Protein AF-A0A7Y8LU77-F1 (afdb_monomer)

Nearest PDB structures (foldseek):
  8s35-assembly1_A  TM=8.670E-01  e=2.489E-01  Klebsiella pneumoniae
  5c1f-assembly1_B  TM=8.697E-01  e=7.917E+00  Schizosaccharomyces pombe 972h-
  5mto-assembly1_A  TM=4.315E-01  e=1.960E+00  Homo sapiens

Structure (mmCIF, N/CA/C/O backbone):
data_AF-A0A7Y8LU77-F1
#
_entry.id   AF-A0A7Y8LU77-F1
#
loop_
_atom_site.group_PDB
_atom_site.id
_atom_site.type_symbol
_atom_site.label_atom_id
_atom_site.label_alt_id
_atom_site.label_comp_id
_atom_site.label_asym_id
_atom_site.label_entity_id
_atom_site.label_seq_id
_atom_site.pdbx_PDB_ins_code
_atom_site.Cartn_x
_atom_site.Cartn_y
_atom_site.Cartn_z
_atom_site.occupancy
_atom_site.B_iso_or_equiv
_atom_site.auth_seq_id
_atom_site.auth_comp_id
_atom_site.auth_asym_id
_atom_site.auth_atom_id
_atom_site.pdbx_PDB_model_num
ATOM 1 N N . MET A 1 1 ? 44.357 46.076 41.291 1.00 40.25 1 MET A N 1
ATOM 2 C CA . MET A 1 1 ? 44.490 46.572 39.900 1.00 40.25 1 MET A CA 1
ATOM 3 C C . MET A 1 1 ? 45.562 45.705 39.250 1.00 40.25 1 MET A C 1
ATOM 5 O O . MET A 1 1 ? 46.535 45.426 39.931 1.00 40.25 1 MET A O 1
ATOM 9 N N . ARG A 1 2 ? 45.257 44.986 38.159 1.00 38.53 2 ARG A N 1
ATOM 10 C CA . ARG A 1 2 ? 45.533 45.417 36.768 1.00 38.53 2 ARG A CA 1
ATOM 11 C C . ARG A 1 2 ? 47.020 45.802 36.604 1.00 38.53 2 ARG A C 1
ATOM 13 O O . ARG A 1 2 ? 47.405 46.798 37.201 1.00 38.53 2 ARG A O 1
ATOM 20 N N . SER A 1 3 ? 47.876 45.085 35.873 1.00 43.41 3 SER A N 1
ATOM 21 C CA . SER A 1 3 ? 47.669 43.905 35.000 1.00 43.41 3 SER A CA 1
ATOM 22 C C . SER A 1 3 ? 49.019 43.116 34.866 1.00 43.41 3 SER A C 1
ATOM 24 O O . SER A 1 3 ? 49.786 43.187 35.820 1.00 43.41 3 SER A O 1
ATOM 26 N N . ASP A 1 4 ? 49.421 42.350 33.828 1.00 41.41 4 ASP A N 1
ATOM 27 C CA . ASP A 1 4 ? 48.812 42.002 32.522 1.00 41.41 4 ASP A CA 1
ATOM 28 C C . ASP A 1 4 ? 49.328 40.693 31.860 1.00 41.41 4 ASP A C 1
ATOM 30 O O . ASP A 1 4 ? 50.376 40.163 32.215 1.00 41.41 4 ASP A O 1
ATOM 34 N N . ALA A 1 5 ? 48.553 40.249 30.863 1.00 45.34 5 ALA A N 1
ATOM 35 C CA . ALA A 1 5 ? 48.880 39.557 29.607 1.00 45.34 5 ALA A CA 1
ATOM 36 C C . ALA A 1 5 ? 49.986 38.476 29.532 1.00 45.34 5 ALA A C 1
ATOM 38 O O . ALA A 1 5 ? 51.131 38.749 29.169 1.00 45.34 5 ALA A O 1
ATOM 39 N N . THR A 1 6 ? 49.576 37.205 29.621 1.00 49.66 6 THR A N 1
ATOM 40 C CA . THR A 1 6 ? 50.231 36.114 28.875 1.00 49.66 6 THR A CA 1
ATOM 41 C C . THR A 1 6 ? 49.635 35.983 27.473 1.00 49.66 6 THR A C 1
ATOM 43 O O . THR A 1 6 ? 48.424 35.824 27.313 1.00 49.66 6 THR A O 1
ATOM 46 N N . LEU A 1 7 ? 50.518 36.043 26.479 1.00 45.59 7 LEU A N 1
ATOM 47 C CA . LEU A 1 7 ? 50.262 35.891 25.046 1.00 45.59 7 LEU A CA 1
ATOM 48 C C . LEU A 1 7 ? 49.820 34.465 24.650 1.00 45.59 7 LEU A C 1
ATOM 50 O O . LEU A 1 7 ? 50.219 33.494 25.284 1.00 45.59 7 LEU A O 1
ATOM 54 N N . GLU A 1 8 ? 49.111 34.387 23.518 1.00 43.50 8 GLU A N 1
ATOM 55 C CA . GLU A 1 8 ? 49.122 33.285 22.538 1.00 43.50 8 GLU A CA 1
ATOM 56 C C . GLU A 1 8 ? 48.834 31.845 23.022 1.00 43.50 8 GLU A C 1
ATOM 58 O O . GLU A 1 8 ? 49.739 31.106 23.407 1.00 43.50 8 GLU A O 1
ATOM 63 N N . GLN A 1 9 ? 47.626 31.343 22.728 1.00 44.06 9 GLN A N 1
ATOM 64 C CA . GLN A 1 9 ? 47.580 30.132 21.897 1.00 44.06 9 GLN A CA 1
ATOM 65 C C . GLN A 1 9 ? 46.338 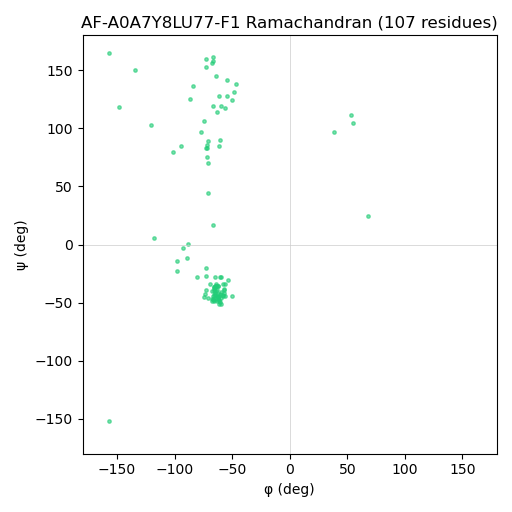30.050 21.000 1.00 44.06 9 GLN A C 1
ATOM 67 O O . GLN A 1 9 ? 45.192 30.015 21.446 1.00 44.06 9 GLN A O 1
ATOM 72 N N . SER A 1 10 ? 46.631 30.030 19.704 1.00 43.44 10 SER A N 1
ATOM 73 C CA . SER A 1 10 ? 45.743 30.026 18.550 1.00 43.44 10 SER A CA 1
ATOM 74 C C . SER A 1 10 ? 44.608 29.004 18.615 1.00 43.44 10 SER A C 1
ATOM 76 O O . SER A 1 10 ? 44.824 27.807 18.801 1.00 43.44 10 SER A O 1
ATOM 78 N N . GLY A 1 11 ? 43.390 29.468 18.334 1.00 45.28 11 GLY A N 1
ATOM 79 C CA . GLY A 1 11 ? 42.267 28.591 18.029 1.00 45.28 11 GLY A CA 1
ATOM 80 C C . GLY A 1 11 ? 42.350 28.054 16.600 1.00 45.28 11 GLY A C 1
ATOM 81 O O . GLY A 1 11 ? 41.863 28.700 15.678 1.00 45.28 11 GLY A O 1
ATOM 82 N N . GLU A 1 12 ? 42.888 26.847 16.427 1.00 53.12 12 GLU A N 1
ATOM 83 C CA . GLU A 1 12 ? 42.715 26.049 15.207 1.00 53.12 12 GLU A CA 1
ATOM 84 C C . GLU A 1 12 ? 42.048 24.704 15.534 1.00 53.12 12 GLU A C 1
ATOM 86 O O . GLU A 1 12 ? 42.717 23.771 15.989 1.00 53.12 12 GLU A O 1
ATOM 91 N N . PRO A 1 13 ? 40.743 24.521 15.257 1.00 47.19 13 PRO A N 1
ATOM 92 C CA . PRO A 1 13 ? 40.188 23.184 15.127 1.00 47.19 13 PRO A CA 1
ATOM 93 C C . PRO A 1 13 ? 40.704 22.574 13.815 1.00 47.19 13 PRO A C 1
ATOM 95 O O . PRO A 1 13 ? 40.041 22.642 12.778 1.00 47.19 13 PRO A O 1
ATOM 98 N N . MET A 1 14 ? 41.892 21.959 13.864 1.00 45.59 14 MET A N 1
ATOM 99 C CA . MET A 1 14 ? 42.408 21.105 12.791 1.00 45.59 14 MET A CA 1
ATOM 100 C C . MET A 1 14 ? 41.476 19.901 12.593 1.00 45.59 14 MET A C 1
ATOM 102 O O . MET A 1 14 ? 41.702 18.810 13.115 1.00 45.59 14 MET A O 1
ATOM 106 N N . LEU A 1 15 ? 40.418 20.088 11.804 1.00 58.56 15 LEU A N 1
ATOM 107 C CA . LEU A 1 15 ? 39.631 18.986 11.269 1.00 58.56 15 LEU A CA 1
ATOM 108 C C . LEU A 1 15 ? 40.566 18.113 10.419 1.00 58.56 15 LEU A C 1
ATOM 110 O O . LEU A 1 15 ? 41.111 18.609 9.425 1.00 58.56 15 LEU A O 1
ATOM 114 N N . PRO A 1 16 ? 40.762 16.823 10.753 1.00 54.75 16 PRO A N 1
ATOM 115 C CA . PRO A 1 16 ? 41.577 15.952 9.928 1.00 54.75 16 PRO A CA 1
ATOM 116 C C . PRO A 1 16 ? 40.910 15.826 8.558 1.00 54.75 16 PRO A C 1
ATOM 118 O O . PRO A 1 16 ? 39.818 15.263 8.429 1.00 54.75 16 PRO A O 1
ATOM 121 N N . LYS A 1 17 ? 41.581 16.358 7.529 1.00 56.69 17 LYS A N 1
ATOM 122 C CA . LYS A 1 17 ? 41.217 16.181 6.121 1.00 56.69 17 LYS A CA 1
ATOM 123 C C . LYS A 1 17 ? 41.268 14.688 5.804 1.00 56.69 17 LYS A C 1
ATOM 125 O O . LYS A 1 17 ? 42.312 14.173 5.415 1.00 56.69 17 LYS A O 1
ATOM 130 N N . LYS A 1 18 ? 40.144 13.988 5.982 1.00 52.16 18 LYS A N 1
ATOM 131 C CA . LYS A 1 18 ? 39.979 12.618 5.493 1.00 52.16 18 LYS A CA 1
ATOM 132 C C . LYS A 1 18 ? 40.250 12.656 3.986 1.00 52.16 18 LYS A C 1
ATOM 134 O O . LYS A 1 18 ? 39.522 13.371 3.291 1.00 52.16 18 LYS A O 1
ATOM 139 N N . PRO A 1 19 ? 41.281 11.964 3.473 1.00 50.28 19 PRO A N 1
ATOM 140 C CA . PRO A 1 19 ? 41.514 11.938 2.042 1.00 50.28 19 PRO A CA 1
ATOM 141 C C . PRO A 1 19 ? 40.294 11.306 1.373 1.00 50.28 19 PRO A C 1
ATOM 143 O O . PRO A 1 19 ? 39.849 10.222 1.756 1.00 50.28 19 PRO A O 1
ATOM 146 N N . LEU A 1 20 ? 39.743 12.009 0.385 1.00 56.94 20 LEU A N 1
ATOM 147 C CA . LEU A 1 20 ? 38.773 11.438 -0.540 1.00 56.94 20 LEU A CA 1
ATOM 148 C C . LEU A 1 20 ? 39.405 10.179 -1.158 1.00 56.94 20 LEU A C 1
ATOM 150 O O . LEU A 1 20 ? 40.529 10.274 -1.659 1.00 56.94 20 LEU A O 1
ATOM 154 N N . PRO A 1 21 ? 38.740 9.010 -1.135 1.00 53.78 21 PRO A N 1
ATOM 155 C CA . PRO A 1 21 ? 39.263 7.822 -1.791 1.00 53.78 21 PRO A CA 1
ATOM 156 C C . PRO A 1 21 ? 39.168 7.991 -3.312 1.00 53.78 21 PRO A C 1
ATOM 158 O O . PRO A 1 21 ? 38.185 7.605 -3.945 1.00 53.78 21 PRO A O 1
ATOM 161 N N . THR A 1 22 ? 40.211 8.567 -3.908 1.00 53.09 22 THR A N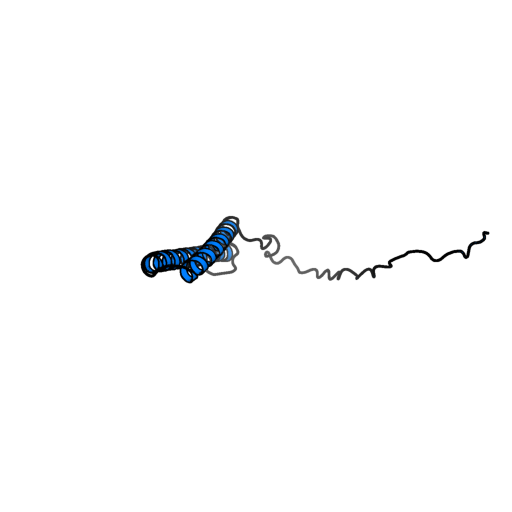 1
ATOM 162 C CA . THR A 1 22 ? 40.404 8.603 -5.359 1.00 53.09 22 THR A CA 1
ATOM 163 C C . THR A 1 22 ? 40.788 7.210 -5.849 1.00 53.09 22 THR A C 1
ATOM 165 O O . THR A 1 22 ? 41.960 6.907 -6.052 1.00 53.09 22 THR A O 1
ATOM 168 N N . LEU A 1 23 ? 39.791 6.352 -6.065 1.00 50.25 23 LEU A N 1
ATOM 169 C CA . LEU A 1 23 ? 39.945 5.142 -6.871 1.00 50.25 23 LEU A CA 1
ATOM 170 C C . LEU A 1 23 ? 39.356 5.392 -8.257 1.00 50.25 23 LEU A C 1
ATOM 172 O O . LEU A 1 23 ? 38.241 4.986 -8.580 1.00 50.25 23 LEU A O 1
ATOM 176 N N . ALA A 1 24 ? 40.148 6.082 -9.079 1.00 51.22 24 ALA A N 1
ATOM 177 C CA . ALA A 1 24 ? 39.920 6.208 -10.510 1.00 51.22 24 ALA A CA 1
ATOM 178 C C . ALA A 1 24 ? 40.205 4.866 -11.211 1.00 51.22 24 ALA A C 1
ATOM 180 O O . ALA A 1 24 ? 41.184 4.715 -11.939 1.00 51.22 24 ALA A O 1
ATOM 181 N N . THR A 1 25 ? 39.341 3.875 -10.992 1.00 46.31 25 THR A N 1
ATOM 182 C CA . THR A 1 25 ? 39.327 2.665 -11.816 1.00 46.31 25 THR A CA 1
ATOM 183 C C . THR A 1 25 ? 38.711 3.027 -13.159 1.00 46.31 25 THR A C 1
ATOM 185 O O . THR A 1 25 ? 37.498 3.211 -13.264 1.00 46.31 25 THR A O 1
ATOM 188 N N . VAL A 1 26 ? 39.546 3.115 -14.196 1.00 53.62 26 VAL A N 1
ATOM 189 C CA . VAL A 1 26 ? 39.107 3.294 -15.587 1.00 53.62 26 VAL A CA 1
ATOM 190 C C . VAL A 1 26 ? 38.470 1.991 -16.077 1.00 53.62 26 VAL A C 1
ATOM 192 O O . VAL A 1 26 ? 39.059 1.205 -16.819 1.00 53.62 26 VAL A O 1
ATOM 195 N N . ALA A 1 27 ? 37.246 1.733 -15.621 1.00 45.50 27 ALA A N 1
ATOM 196 C CA . ALA A 1 27 ? 36.407 0.689 -16.175 1.00 45.50 27 ALA A CA 1
ATOM 197 C C . ALA A 1 27 ? 36.034 1.090 -17.608 1.00 45.50 27 ALA A C 1
ATOM 199 O O . ALA A 1 27 ? 35.405 2.128 -17.825 1.00 45.50 27 ALA A O 1
ATOM 200 N N . ARG A 1 28 ? 36.433 0.261 -18.584 1.00 47.06 28 ARG A N 1
ATOM 201 C CA . ARG A 1 28 ? 36.016 0.383 -19.992 1.00 47.06 28 ARG A CA 1
ATOM 202 C C . ARG A 1 28 ? 34.495 0.602 -20.038 1.00 47.06 28 ARG A C 1
ATOM 204 O O . ARG A 1 28 ? 33.795 -0.091 -19.295 1.00 47.06 28 ARG A O 1
ATOM 211 N N . PRO A 1 29 ? 33.970 1.500 -20.890 1.00 43.41 29 PRO A N 1
ATOM 212 C CA . PRO A 1 29 ? 32.537 1.746 -20.971 1.00 43.41 29 PRO A CA 1
ATOM 213 C C . PRO A 1 29 ? 31.833 0.552 -21.630 1.00 43.41 29 PRO A C 1
ATOM 215 O O . PRO A 1 29 ? 31.530 0.553 -22.821 1.00 43.41 29 PRO A O 1
ATOM 218 N N . SER A 1 30 ? 31.541 -0.475 -20.832 1.00 49.06 30 SER A N 1
ATOM 219 C CA . SER A 1 30 ? 30.338 -1.271 -21.040 1.00 49.06 30 SER A CA 1
ATOM 220 C C . SER A 1 30 ? 29.144 -0.313 -21.053 1.00 49.06 30 SER A C 1
ATOM 222 O O . SER A 1 30 ? 29.112 0.660 -20.294 1.00 49.06 30 SER A O 1
ATOM 224 N N . ALA A 1 31 ? 28.165 -0.567 -21.923 1.00 49.94 31 ALA A N 1
ATOM 225 C CA . ALA A 1 31 ? 27.071 0.359 -22.248 1.00 49.94 31 ALA A CA 1
ATOM 226 C C . ALA A 1 31 ? 26.069 0.638 -21.096 1.00 49.94 31 ALA A C 1
ATOM 228 O O . ALA A 1 31 ? 24.981 1.154 -21.323 1.00 49.94 31 ALA A O 1
ATOM 229 N N . CYS A 1 32 ? 26.436 0.325 -19.852 1.00 50.31 32 CYS A N 1
ATOM 230 C CA . CYS A 1 32 ? 25.598 0.394 -18.658 1.00 50.31 32 CYS A CA 1
ATOM 231 C C . CYS A 1 32 ? 25.690 1.732 -17.891 1.00 50.31 32 CYS A C 1
ATOM 233 O O . CYS A 1 32 ? 25.018 1.884 -16.875 1.00 50.31 32 CYS A O 1
ATOM 235 N N . GLN A 1 33 ? 26.541 2.688 -18.296 1.00 44.91 33 GLN A N 1
ATOM 236 C CA . GLN A 1 33 ? 26.867 3.856 -17.451 1.00 44.91 33 GLN A CA 1
ATOM 237 C C . GLN A 1 33 ? 25.951 5.090 -17.599 1.00 44.91 33 GLN A C 1
ATOM 239 O O . GLN A 1 33 ? 26.038 5.998 -16.772 1.00 44.91 33 GLN A O 1
ATOM 244 N N . THR A 1 34 ? 25.073 5.167 -18.604 1.00 45.41 34 THR A N 1
ATOM 245 C CA . THR A 1 34 ? 24.302 6.399 -18.893 1.00 45.41 34 THR A CA 1
ATOM 246 C C . THR A 1 34 ? 22.878 6.439 -18.337 1.00 45.41 34 THR A C 1
ATOM 248 O O . THR A 1 34 ? 22.314 7.527 -18.230 1.00 45.41 34 THR A O 1
ATOM 251 N N . VAL A 1 35 ? 22.305 5.318 -17.886 1.00 52.06 35 VAL A N 1
ATOM 252 C CA . VAL A 1 35 ? 21.009 5.321 -17.183 1.00 52.06 35 VAL A CA 1
ATOM 253 C C . VAL A 1 35 ? 21.253 5.361 -15.677 1.00 52.06 35 VAL A C 1
ATOM 255 O O . VAL A 1 35 ? 21.287 4.332 -15.002 1.00 52.06 35 VAL A O 1
ATOM 258 N N . ARG A 1 36 ? 21.436 6.575 -15.133 1.00 48.41 36 ARG A N 1
ATOM 259 C CA . ARG A 1 36 ? 21.528 6.796 -13.677 1.00 48.41 36 ARG A CA 1
ATOM 260 C C . ARG A 1 36 ? 20.349 6.108 -12.977 1.00 48.41 36 ARG A C 1
ATOM 262 O O . ARG A 1 36 ? 19.194 6.388 -13.286 1.00 48.41 36 ARG A O 1
ATOM 269 N N . GLY A 1 37 ? 20.650 5.234 -12.016 1.00 53.53 37 GLY A N 1
ATOM 270 C CA . GLY A 1 37 ? 19.701 4.338 -11.342 1.00 53.53 37 GLY A CA 1
ATOM 271 C C . GLY A 1 37 ? 18.700 4.996 -10.379 1.00 53.53 37 GLY A C 1
ATOM 272 O O . GLY A 1 37 ? 18.500 4.487 -9.281 1.00 53.53 37 GLY A O 1
ATOM 273 N N . GLY A 1 38 ? 18.074 6.114 -10.754 1.00 59.53 38 GLY A N 1
ATOM 274 C CA . GLY A 1 38 ? 16.912 6.660 -10.042 1.00 59.53 38 GLY A CA 1
ATOM 275 C C . GLY A 1 38 ? 15.660 5.812 -10.280 1.00 59.53 38 GLY A C 1
ATOM 276 O O . GLY A 1 38 ? 15.607 5.068 -11.256 1.00 59.53 38 GLY A O 1
ATOM 277 N N . LEU A 1 39 ? 14.658 5.909 -9.406 1.00 66.00 39 LEU A N 1
ATOM 278 C CA . LEU A 1 39 ? 13.301 5.407 -9.676 1.00 66.00 39 LEU A CA 1
ATOM 279 C C . LEU A 1 39 ? 12.692 6.205 -10.844 1.00 66.00 39 LEU A C 1
ATOM 281 O O . LEU A 1 39 ? 12.952 7.404 -10.940 1.00 66.00 39 LEU A O 1
ATOM 285 N N . THR A 1 40 ? 11.886 5.579 -11.706 1.00 80.19 40 THR A N 1
ATOM 286 C CA . THR A 1 40 ? 11.069 6.331 -12.681 1.00 80.19 40 THR A CA 1
ATOM 287 C C . THR A 1 40 ? 9.998 7.163 -11.968 1.00 80.19 40 THR A C 1
ATOM 289 O O . THR A 1 40 ? 9.636 6.859 -10.831 1.00 80.19 40 THR A O 1
ATOM 292 N N . ASP A 1 41 ? 9.432 8.178 -12.628 1.00 82.62 41 ASP A N 1
ATOM 293 C CA . ASP A 1 41 ? 8.348 8.987 -12.042 1.00 82.62 41 ASP A CA 1
ATOM 294 C C . ASP A 1 41 ? 7.133 8.129 -11.636 1.00 82.62 41 ASP A C 1
ATOM 296 O O . ASP A 1 41 ? 6.514 8.366 -10.597 1.00 82.62 41 ASP A O 1
ATOM 300 N N . GLU A 1 42 ? 6.848 7.063 -12.396 1.00 82.44 42 GLU A N 1
ATOM 301 C CA . GLU A 1 42 ? 5.854 6.037 -12.057 1.00 82.44 42 GLU A CA 1
ATOM 302 C C . GLU A 1 42 ? 6.221 5.308 -10.749 1.00 82.44 42 GLU A C 1
ATOM 304 O O . GLU A 1 42 ? 5.415 5.252 -9.816 1.00 82.44 42 GLU A O 1
ATOM 309 N N . GLU A 1 43 ? 7.455 4.807 -10.626 1.00 81.19 43 GLU A N 1
ATOM 310 C CA . GLU A 1 43 ? 7.942 4.156 -9.404 1.00 81.19 43 GLU A CA 1
ATOM 311 C C . GLU A 1 43 ? 7.956 5.109 -8.190 1.00 81.19 43 GLU A C 1
ATOM 313 O O . GLU A 1 43 ? 7.672 4.675 -7.068 1.00 81.19 43 GLU A O 1
ATOM 318 N N . VAL A 1 44 ? 8.258 6.400 -8.388 1.00 87.19 44 VAL A N 1
ATOM 319 C CA . VAL A 1 44 ? 8.213 7.440 -7.343 1.00 87.19 44 VAL A CA 1
ATOM 320 C C . VAL A 1 44 ? 6.775 7.690 -6.894 1.00 87.19 44 VAL A C 1
ATOM 322 O O . VAL A 1 44 ? 6.508 7.669 -5.689 1.00 87.19 44 VAL A O 1
ATOM 325 N N . ALA A 1 45 ? 5.837 7.869 -7.826 1.00 88.19 45 ALA A N 1
ATOM 326 C CA . ALA A 1 45 ? 4.422 8.068 -7.517 1.00 88.19 45 ALA A CA 1
ATOM 327 C C . ALA A 1 45 ? 3.832 6.860 -6.768 1.00 88.19 45 ALA A C 1
ATOM 329 O O . ALA A 1 45 ? 3.133 7.023 -5.763 1.00 88.19 45 ALA A O 1
ATOM 330 N N . ILE A 1 46 ? 4.167 5.635 -7.187 1.00 88.81 46 ILE A N 1
ATOM 331 C CA . ILE A 1 46 ? 3.754 4.414 -6.483 1.00 88.81 46 ILE A CA 1
ATOM 332 C C . ILE A 1 46 ? 4.398 4.340 -5.088 1.00 88.81 46 ILE A C 1
ATOM 334 O O . ILE A 1 46 ? 3.715 4.019 -4.113 1.00 88.81 46 ILE A O 1
ATOM 338 N N . ALA A 1 47 ? 5.679 4.693 -4.942 1.00 86.56 47 ALA A N 1
ATOM 339 C CA . ALA A 1 47 ? 6.348 4.727 -3.640 1.00 86.56 47 ALA A CA 1
ATOM 340 C C . ALA A 1 47 ? 5.739 5.769 -2.680 1.00 86.56 47 ALA A C 1
ATOM 342 O O . ALA A 1 47 ? 5.656 5.506 -1.479 1.00 86.56 47 ALA A O 1
ATOM 343 N N . GLN A 1 48 ? 5.284 6.921 -3.181 1.00 91.50 48 GLN A N 1
ATOM 344 C CA . GLN A 1 48 ? 4.546 7.916 -2.394 1.00 91.50 48 GLN A CA 1
ATOM 345 C C . GLN A 1 48 ? 3.180 7.374 -1.946 1.00 91.50 48 GLN A C 1
ATOM 347 O O . GLN A 1 48 ? 2.877 7.410 -0.754 1.00 91.50 48 GLN A O 1
ATOM 352 N N . ARG A 1 49 ? 2.401 6.772 -2.856 1.00 91.88 49 ARG A N 1
ATOM 353 C CA . ARG A 1 49 ? 1.108 6.134 -2.529 1.00 91.88 49 ARG A CA 1
ATOM 354 C C . ARG A 1 49 ? 1.258 5.009 -1.497 1.00 91.88 49 ARG A C 1
ATOM 356 O O . ARG A 1 49 ? 0.486 4.937 -0.547 1.00 91.88 49 ARG A O 1
ATOM 363 N N . LEU A 1 50 ? 2.301 4.181 -1.608 1.00 91.50 50 LEU A N 1
ATOM 364 C CA . LEU A 1 50 ? 2.623 3.147 -0.614 1.00 91.50 50 LEU A CA 1
ATOM 365 C C . LEU A 1 50 ? 3.006 3.724 0.761 1.00 91.50 50 LEU A C 1
ATOM 367 O O . LEU A 1 50 ? 2.797 3.057 1.774 1.00 91.50 50 LEU A O 1
ATOM 371 N N . ARG A 1 51 ? 3.567 4.941 0.833 1.00 93.12 51 ARG A N 1
ATOM 372 C CA . ARG A 1 51 ? 3.816 5.633 2.112 1.00 93.12 51 ARG A CA 1
ATOM 373 C C . ARG A 1 51 ? 2.514 6.154 2.725 1.00 93.12 51 ARG A C 1
ATOM 375 O O . ARG A 1 51 ? 2.326 5.942 3.919 1.00 93.12 51 ARG A O 1
ATOM 382 N N . ALA A 1 52 ? 1.626 6.742 1.920 1.00 93.94 52 ALA A N 1
ATOM 383 C CA . ALA A 1 52 ? 0.304 7.197 2.361 1.00 93.94 52 ALA A CA 1
ATOM 384 C C . ALA A 1 52 ? -0.539 6.035 2.919 1.00 93.94 52 ALA A C 1
ATOM 386 O O . ALA A 1 52 ? -0.924 6.070 4.085 1.00 93.94 52 ALA A O 1
ATOM 387 N N . LEU A 1 53 ? -0.663 4.921 2.181 1.00 93.06 53 LEU A N 1
ATOM 388 C CA . LEU A 1 53 ? -1.369 3.722 2.664 1.00 93.06 53 LEU A CA 1
ATOM 389 C C . LEU A 1 53 ? -0.811 3.175 3.990 1.00 93.06 53 LEU A C 1
ATOM 391 O O . LEU A 1 53 ? -1.561 2.659 4.811 1.00 93.06 53 LEU A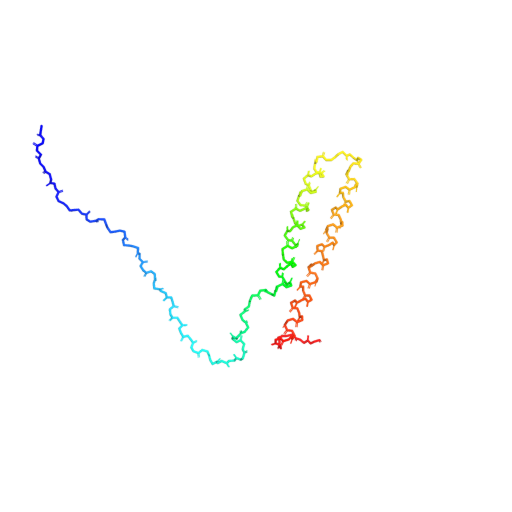 O 1
ATOM 395 N N . ARG A 1 54 ? 0.504 3.281 4.232 1.00 93.12 54 ARG A N 1
ATOM 396 C CA . ARG A 1 54 ? 1.113 2.880 5.517 1.00 93.12 54 ARG A CA 1
ATOM 397 C C . ARG A 1 54 ? 0.789 3.846 6.656 1.00 93.12 54 ARG A C 1
ATOM 399 O O . ARG A 1 54 ? 0.823 3.427 7.809 1.00 93.12 54 ARG A O 1
ATOM 406 N N . GLN A 1 55 ? 0.532 5.121 6.368 1.00 94.38 55 GLN A N 1
ATOM 407 C CA . GLN A 1 55 ? 0.057 6.093 7.356 1.00 94.38 55 GLN A CA 1
ATOM 408 C C . GLN A 1 55 ? -1.423 5.838 7.672 1.00 94.38 55 GLN A C 1
ATOM 41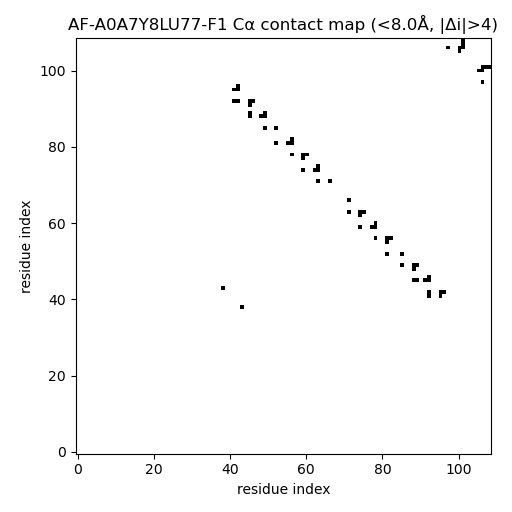0 O O . GLN A 1 55 ? -1.772 5.731 8.844 1.00 94.38 55 GLN A O 1
ATOM 415 N N . GLU A 1 56 ? -2.249 5.615 6.649 1.00 92.75 56 GLU A N 1
ATOM 416 C CA . GLU A 1 56 ? -3.662 5.237 6.784 1.00 92.75 56 GLU A CA 1
ATOM 417 C C . GLU A 1 56 ? -3.832 3.911 7.553 1.00 92.75 56 GLU A C 1
ATOM 419 O O . GLU A 1 56 ? -4.603 3.851 8.508 1.00 92.75 56 GLU A O 1
ATOM 424 N N . GLU A 1 57 ? -3.049 2.866 7.243 1.00 92.81 57 GLU A N 1
ATOM 425 C CA . GLU A 1 57 ? -3.105 1.597 7.990 1.00 92.81 57 GLU A CA 1
ATOM 426 C C . GLU A 1 57 ? -2.703 1.785 9.464 1.00 92.81 57 GLU A C 1
ATOM 428 O O . GLU A 1 57 ? -3.275 1.146 10.347 1.00 92.81 57 GLU A O 1
ATOM 433 N N . ARG A 1 58 ? -1.741 2.668 9.768 1.00 93.50 58 ARG A N 1
ATOM 434 C CA . ARG A 1 58 ? -1.375 2.987 11.161 1.00 93.50 58 ARG A CA 1
ATOM 435 C C . ARG A 1 58 ? -2.513 3.698 11.889 1.00 93.50 58 ARG A C 1
ATOM 437 O O . ARG A 1 58 ? -2.809 3.310 13.016 1.00 93.50 58 ARG A O 1
ATOM 444 N N . ALA A 1 59 ? -3.156 4.671 11.246 1.00 93.00 59 ALA A N 1
ATOM 445 C CA . ALA A 1 59 ? -4.298 5.385 11.809 1.00 93.00 59 ALA A CA 1
ATOM 446 C C . ALA A 1 59 ? -5.482 4.437 12.071 1.00 93.00 59 ALA A C 1
ATOM 448 O O . ALA A 1 59 ? -6.024 4.433 13.172 1.00 93.00 59 ALA A O 1
ATOM 449 N N . LEU A 1 60 ? -5.821 3.549 11.126 1.00 91.88 60 LEU A N 1
ATOM 450 C CA . LEU A 1 60 ? -6.881 2.551 11.325 1.00 91.88 60 LEU A CA 1
ATOM 451 C C . LEU A 1 60 ? -6.536 1.516 12.401 1.00 91.88 60 LEU A C 1
ATOM 453 O O . LEU A 1 60 ? -7.411 1.130 13.169 1.00 91.88 60 LEU A O 1
ATOM 457 N N . ARG A 1 61 ? -5.271 1.088 12.523 1.00 91.75 61 ARG A N 1
ATOM 458 C CA . ARG A 1 61 ? -4.839 0.220 13.638 1.00 91.75 61 ARG A CA 1
ATOM 459 C C . ARG A 1 61 ? -4.960 0.914 14.997 1.00 91.75 61 ARG A C 1
ATOM 461 O O . ARG A 1 61 ? -5.251 0.238 15.977 1.00 91.75 61 ARG A O 1
ATOM 468 N N . GLN A 1 62 ? -4.736 2.228 15.062 1.00 93.19 62 GLN A N 1
ATOM 469 C CA . GLN A 1 62 ? -4.958 3.020 16.275 1.00 93.19 62 GLN A CA 1
ATOM 470 C C . GLN A 1 62 ? -6.454 3.163 16.575 1.00 93.19 62 GLN A C 1
ATOM 472 O O . GLN A 1 62 ? -6.857 2.890 17.699 1.00 93.19 62 GLN A O 1
ATOM 477 N N . ALA A 1 63 ? -7.280 3.478 15.572 1.00 91.12 63 ALA A N 1
ATOM 478 C CA . ALA A 1 63 ? -8.735 3.532 15.719 1.00 91.12 63 ALA A CA 1
ATOM 479 C C . ALA A 1 63 ? -9.311 2.188 16.200 1.00 91.12 63 ALA A C 1
ATOM 481 O O . ALA A 1 63 ? -10.081 2.159 17.152 1.00 91.12 63 ALA A O 1
ATOM 482 N N . LEU A 1 64 ? -8.864 1.063 15.628 1.00 91.81 64 LEU A N 1
ATOM 483 C CA . LEU A 1 64 ? -9.240 -0.294 16.054 1.00 91.81 64 LEU A CA 1
ATOM 484 C C . LEU A 1 64 ? -8.869 -0.623 17.505 1.00 91.81 64 LEU A C 1
ATOM 486 O O . LEU A 1 64 ? -9.532 -1.458 18.118 1.00 91.81 64 LEU A O 1
ATOM 490 N N . ALA A 1 65 ? -7.822 -0.003 18.055 1.00 90.94 65 ALA A N 1
ATOM 491 C CA . ALA A 1 65 ? -7.431 -0.205 19.450 1.00 90.94 65 ALA A CA 1
ATOM 492 C C . ALA A 1 65 ? -8.397 0.474 20.439 1.00 90.94 65 ALA A C 1
ATOM 494 O O . ALA A 1 65 ? -8.439 0.085 21.603 1.00 90.94 65 ALA A O 1
ATOM 495 N N . THR A 1 66 ? -9.171 1.461 19.977 1.00 92.25 66 THR A N 1
ATOM 496 C CA . THR A 1 66 ? -10.144 2.231 20.770 1.00 92.25 66 THR A CA 1
ATOM 497 C C . THR A 1 66 ? -11.588 2.070 20.280 1.00 92.25 66 THR A C 1
ATOM 499 O O . THR A 1 66 ? -12.464 2.782 20.757 1.00 92.25 66 THR A O 1
ATOM 502 N N . ALA A 1 67 ? -11.841 1.194 19.304 1.00 89.88 67 ALA A N 1
ATOM 503 C CA . ALA A 1 67 ? -13.140 1.062 18.650 1.00 89.88 67 ALA A CA 1
ATOM 504 C C . ALA A 1 67 ? -14.105 0.156 19.421 1.00 89.88 67 ALA A C 1
ATOM 506 O O . ALA A 1 67 ? -13.757 -0.963 19.811 1.00 89.88 67 ALA A O 1
ATOM 507 N N . ASP A 1 68 ? -15.355 0.603 19.525 1.00 91.44 68 ASP A N 1
ATOM 508 C CA . ASP A 1 68 ? -16.460 -0.213 20.020 1.00 91.44 68 ASP A CA 1
ATOM 509 C C . ASP A 1 68 ? -16.777 -1.377 19.070 1.00 91.44 68 ASP A C 1
ATOM 511 O O . ASP A 1 68 ? -16.519 -1.324 17.863 1.00 91.44 68 ASP A O 1
ATOM 515 N N . ALA A 1 69 ? -17.418 -2.424 19.600 1.00 86.50 69 ALA A N 1
ATOM 516 C CA . ALA A 1 69 ? -17.739 -3.647 18.856 1.00 86.50 69 ALA A CA 1
ATOM 517 C C . ALA A 1 69 ? -18.520 -3.403 17.545 1.00 86.50 69 ALA A C 1
ATOM 5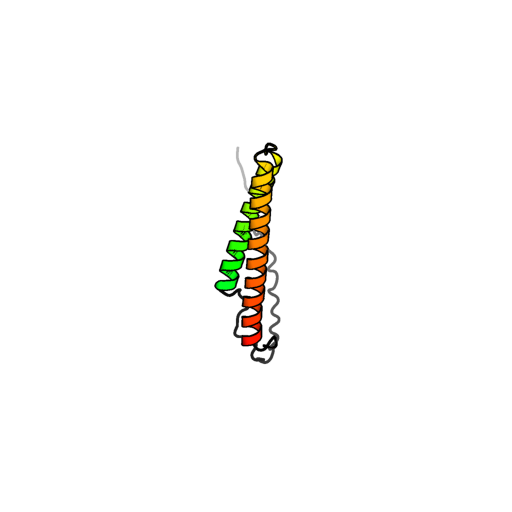19 O O . ALA A 1 69 ? -18.336 -4.145 16.583 1.00 86.50 69 ALA A O 1
ATOM 520 N N . LEU A 1 70 ? -19.345 -2.350 17.490 1.00 86.12 70 LEU A N 1
ATOM 521 C CA . LEU A 1 70 ? -20.096 -1.952 16.292 1.00 86.12 70 LEU A CA 1
ATOM 522 C C . LEU A 1 70 ? -19.204 -1.323 15.207 1.00 86.12 70 LEU A C 1
ATOM 524 O O . LEU A 1 70 ? -19.385 -1.604 14.027 1.00 86.12 70 LEU A O 1
ATOM 528 N N . GLN A 1 71 ? -18.227 -0.500 15.597 1.00 88.81 71 GLN A N 1
ATOM 529 C CA . GLN A 1 71 ? -17.312 0.190 14.673 1.00 88.81 71 GLN A CA 1
ATOM 530 C C . GLN A 1 71 ? -16.179 -0.726 14.199 1.00 88.81 71 GLN A C 1
ATOM 532 O O . GLN A 1 71 ? -15.646 -0.573 13.099 1.00 88.81 71 GLN A O 1
ATOM 537 N N . ARG A 1 72 ? -15.810 -1.705 15.031 1.00 90.50 72 ARG A N 1
ATOM 538 C CA . ARG A 1 72 ? -14.694 -2.617 14.784 1.00 90.50 72 ARG A CA 1
ATOM 539 C C . ARG A 1 72 ? -14.809 -3.365 13.454 1.00 90.50 72 ARG A C 1
ATOM 541 O O . ARG A 1 72 ? -13.822 -3.435 12.730 1.00 90.50 72 ARG A O 1
ATOM 548 N N . GLY A 1 73 ? -15.992 -3.883 13.117 1.00 90.75 73 GLY A N 1
ATOM 549 C CA . GLY 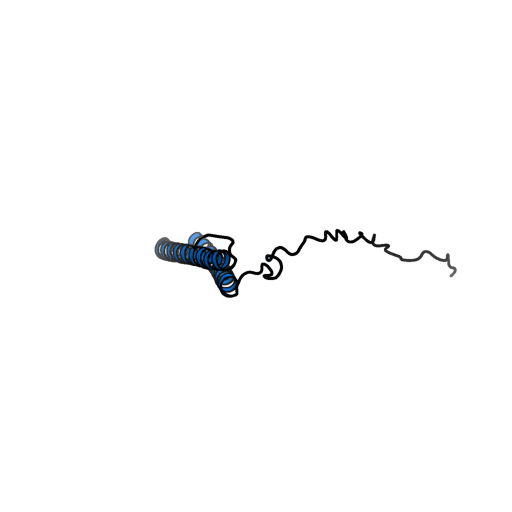A 1 73 ? -16.204 -4.622 11.865 1.00 90.75 73 GLY A CA 1
ATOM 550 C C . GLY A 1 73 ? -15.980 -3.764 10.614 1.00 90.75 73 GLY A C 1
ATOM 551 O O . GLY A 1 73 ? -15.368 -4.222 9.651 1.00 90.75 73 GLY A O 1
ATOM 552 N N . GLU A 1 74 ? -16.404 -2.497 10.647 1.00 92.06 74 GLU A N 1
ATOM 553 C CA . GLU A 1 74 ? -16.177 -1.553 9.550 1.00 92.06 74 GLU A CA 1
ATOM 554 C C . GLU A 1 74 ? -14.687 -1.209 9.411 1.00 92.06 74 GLU A C 1
ATOM 556 O O . GLU A 1 74 ? -14.122 -1.290 8.320 1.00 92.06 74 GLU A O 1
ATOM 561 N N . LEU A 1 75 ? -14.018 -0.901 10.524 1.00 91.19 75 LEU A N 1
ATOM 562 C CA . LEU A 1 75 ? -12.591 -0.576 10.540 1.00 91.19 75 LEU A CA 1
ATOM 563 C C . LEU A 1 75 ? -11.709 -1.770 10.121 1.00 91.19 75 LEU A C 1
ATOM 565 O O . LEU A 1 75 ? -10.701 -1.581 9.437 1.00 91.19 75 LEU A O 1
ATOM 569 N N . GLU A 1 76 ? -12.084 -3.004 10.480 1.00 91.62 76 GLU A N 1
ATOM 570 C CA . GLU A 1 76 ? -11.418 -4.228 10.010 1.00 91.62 76 GLU A CA 1
ATOM 571 C C . GLU A 1 76 ? -11.600 -4.419 8.491 1.00 91.62 76 GLU A C 1
ATOM 573 O O . GLU A 1 76 ? -10.634 -4.771 7.804 1.00 91.62 76 GLU A O 1
ATOM 578 N N . ALA A 1 77 ? -12.780 -4.105 7.940 1.00 93.38 77 ALA A N 1
ATOM 579 C CA . ALA A 1 77 ? -13.037 -4.132 6.498 1.00 93.38 77 ALA A CA 1
ATOM 580 C C . ALA A 1 77 ? -12.236 -3.057 5.735 1.00 93.38 77 ALA A C 1
ATOM 582 O O . ALA A 1 77 ? -11.554 -3.381 4.759 1.00 93.38 77 ALA A O 1
ATOM 583 N N . GLN A 1 78 ? -12.231 -1.805 6.211 1.00 92.56 78 GLN A N 1
ATOM 584 C CA . GLN A 1 78 ? -11.428 -0.713 5.638 1.00 92.56 78 GLN A CA 1
ATOM 585 C C . GLN A 1 78 ? -9.928 -1.067 5.633 1.00 92.56 78 GLN A C 1
ATOM 587 O O . GLN A 1 78 ? -9.225 -0.889 4.636 1.00 92.56 78 GLN A O 1
ATOM 592 N N . LEU A 1 79 ? -9.426 -1.648 6.725 1.00 92.44 79 LEU A N 1
ATOM 593 C CA . LEU A 1 79 ? -8.035 -2.081 6.849 1.00 92.44 79 LEU A CA 1
ATOM 594 C C . LEU A 1 79 ? -7.704 -3.291 5.949 1.00 92.44 79 LEU A C 1
ATOM 596 O O . LEU A 1 79 ? -6.594 -3.372 5.410 1.00 92.44 79 LEU A O 1
ATOM 600 N N . ALA A 1 80 ? -8.647 -4.210 5.723 1.00 93.50 80 ALA A N 1
ATOM 601 C CA . ALA A 1 80 ? -8.505 -5.263 4.717 1.00 93.50 80 ALA A CA 1
ATOM 602 C C . ALA A 1 80 ? -8.427 -4.683 3.290 1.00 93.50 80 ALA A C 1
ATOM 604 O O . ALA A 1 80 ? -7.590 -5.128 2.492 1.00 93.50 80 ALA A O 1
ATOM 605 N N . GLU A 1 81 ? -9.223 -3.653 2.991 1.00 94.75 81 GLU A N 1
ATOM 606 C CA . GLU A 1 81 ? -9.209 -2.955 1.706 1.00 94.75 81 GLU A CA 1
ATOM 607 C C . GLU A 1 81 ? -7.884 -2.211 1.466 1.00 94.75 81 GLU A C 1
ATOM 609 O O . GLU A 1 81 ? -7.248 -2.414 0.428 1.00 94.75 81 GLU A O 1
ATOM 614 N N . LEU A 1 82 ? -7.389 -1.429 2.436 1.00 92.62 82 LEU A N 1
ATOM 615 C CA . LEU A 1 82 ? -6.083 -0.759 2.324 1.00 92.62 82 LEU A CA 1
ATOM 616 C C . LEU A 1 82 ? -4.948 -1.754 2.067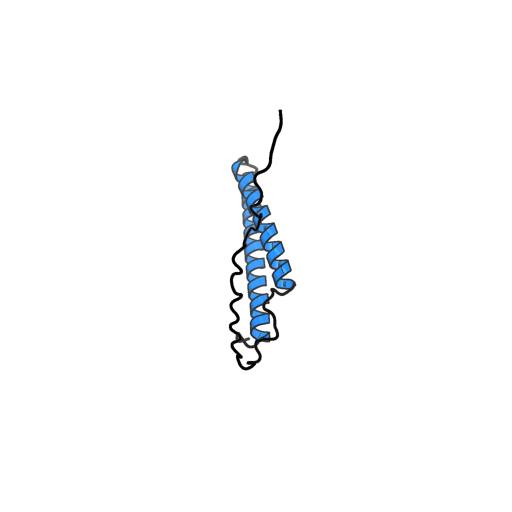 1.00 92.62 82 LEU A C 1
ATOM 618 O O . LEU A 1 82 ? -4.059 -1.496 1.252 1.00 92.62 82 LEU A O 1
ATOM 622 N N . ARG A 1 83 ? -4.985 -2.927 2.712 1.00 92.19 83 ARG A N 1
ATOM 623 C CA . ARG A 1 83 ? -4.015 -4.002 2.460 1.00 92.19 83 ARG A CA 1
ATOM 624 C C . ARG A 1 83 ? -4.136 -4.564 1.044 1.00 92.19 83 ARG A C 1
ATOM 626 O O . ARG A 1 83 ? -3.111 -4.883 0.445 1.00 92.19 83 ARG A O 1
ATOM 633 N N . ALA A 1 84 ? -5.344 -4.677 0.490 1.00 94.50 84 ALA A N 1
ATOM 634 C CA . ALA A 1 84 ? -5.543 -5.071 -0.906 1.00 94.50 84 ALA A CA 1
ATOM 635 C C . ALA A 1 84 ? -4.987 -4.017 -1.880 1.00 94.50 84 ALA A C 1
ATOM 637 O O . ALA A 1 84 ? -4.191 -4.365 -2.757 1.00 94.50 84 ALA A O 1
ATOM 638 N N . ARG A 1 85 ? -5.297 -2.731 -1.661 1.00 94.38 85 ARG A N 1
ATOM 639 C CA . ARG A 1 85 ? -4.736 -1.594 -2.416 1.00 94.38 85 ARG A CA 1
ATOM 640 C C . ARG A 1 85 ? -3.198 -1.571 -2.342 1.00 94.38 85 ARG A C 1
ATOM 642 O O . ARG A 1 85 ? -2.528 -1.400 -3.359 1.00 94.38 85 ARG A O 1
ATOM 649 N N . GLY A 1 86 ? -2.624 -1.835 -1.166 1.00 92.06 86 GLY A N 1
ATOM 650 C CA . GLY A 1 86 ? -1.175 -1.907 -0.944 1.00 92.06 86 GLY A CA 1
ATOM 651 C C . GLY A 1 86 ? -0.488 -3.066 -1.674 1.00 92.06 86 GLY A C 1
ATOM 652 O O . GLY A 1 86 ? 0.586 -2.872 -2.251 1.00 92.06 86 GLY A O 1
ATOM 653 N N . ARG A 1 87 ? -1.113 -4.253 -1.721 1.00 94.94 87 ARG A N 1
ATOM 654 C CA . ARG A 1 87 ? -0.634 -5.378 -2.549 1.00 94.94 87 ARG A CA 1
ATOM 655 C C . ARG A 1 87 ? -0.664 -5.024 -4.037 1.00 94.94 87 ARG A C 1
ATOM 657 O O . ARG A 1 87 ? 0.320 -5.263 -4.729 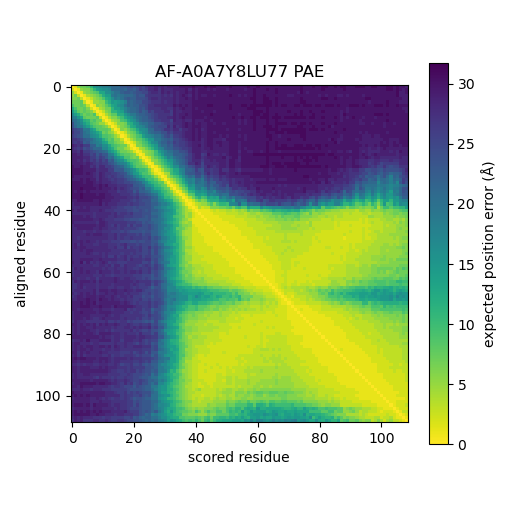1.00 94.94 87 ARG A O 1
ATOM 664 N N . HIS A 1 88 ? -1.747 -4.402 -4.508 1.00 94.88 88 HIS A N 1
ATOM 665 C CA . HIS A 1 88 ? -1.879 -3.987 -5.906 1.00 94.88 88 HIS A CA 1
ATOM 666 C C . HIS A 1 88 ? -0.802 -2.970 -6.318 1.00 94.88 88 HIS A C 1
ATOM 668 O O . HIS A 1 88 ? -0.120 -3.182 -7.315 1.00 94.88 88 HIS A O 1
ATOM 674 N N . LEU A 1 89 ? -0.568 -1.923 -5.518 1.00 91.31 89 LEU A N 1
ATOM 675 C CA . LEU A 1 89 ? 0.504 -0.952 -5.777 1.00 91.31 89 LEU A CA 1
ATOM 676 C C . LEU A 1 89 ? 1.906 -1.576 -5.714 1.00 91.31 89 LEU A C 1
ATOM 678 O O . LEU A 1 89 ? 2.782 -1.188 -6.480 1.00 91.31 89 LEU A O 1
ATOM 682 N N . THR A 1 90 ? 2.135 -2.546 -4.824 1.00 91.75 90 THR A N 1
ATOM 683 C CA . THR A 1 90 ? 3.420 -3.267 -4.773 1.00 91.75 90 THR A CA 1
ATOM 684 C C . THR A 1 90 ? 3.667 -4.012 -6.085 1.00 91.75 90 THR A C 1
ATOM 686 O O . THR A 1 90 ? 4.717 -3.828 -6.694 1.00 91.75 90 THR A O 1
ATOM 689 N N . ARG A 1 91 ? 2.654 -4.734 -6.580 1.00 94.50 91 ARG A N 1
ATOM 690 C CA . ARG A 1 91 ? 2.703 -5.419 -7.875 1.00 94.50 91 ARG A CA 1
ATOM 691 C C . ARG A 1 91 ? 2.890 -4.449 -9.051 1.00 94.50 91 ARG A C 1
ATOM 693 O O . ARG A 1 91 ? 3.751 -4.692 -9.885 1.00 94.50 91 ARG A O 1
ATOM 700 N N . GLN A 1 92 ? 2.169 -3.323 -9.090 1.00 91.25 92 GLN A N 1
ATOM 701 C CA . GLN A 1 92 ? 2.374 -2.291 -10.123 1.00 91.25 92 GLN A CA 1
ATOM 702 C C . GLN A 1 92 ? 3.820 -1.773 -10.143 1.00 91.25 92 GLN A C 1
ATOM 704 O O . GLN A 1 92 ? 4.379 -1.535 -11.211 1.00 91.25 92 GLN A O 1
ATOM 709 N N . ARG A 1 93 ? 4.451 -1.611 -8.971 1.00 89.75 93 ARG A N 1
ATOM 710 C CA . ARG A 1 93 ? 5.855 -1.189 -8.875 1.00 89.75 93 ARG A CA 1
ATOM 711 C C . ARG A 1 93 ? 6.815 -2.255 -9.400 1.00 89.75 93 ARG A C 1
ATOM 713 O O . ARG A 1 93 ? 7.801 -1.912 -10.045 1.00 89.75 93 ARG A O 1
ATOM 720 N N . GLU A 1 94 ? 6.546 -3.524 -9.111 1.00 91.62 94 GLU A N 1
ATOM 721 C CA . GLU A 1 94 ? 7.324 -4.658 -9.621 1.00 91.62 94 GLU A CA 1
ATOM 722 C C . GLU A 1 94 ? 7.198 -4.771 -11.145 1.00 91.62 94 GLU A C 1
ATOM 724 O O . GLU A 1 94 ? 8.214 -4.887 -11.824 1.00 91.62 94 GLU A O 1
ATOM 729 N N . GLU A 1 95 ? 5.989 -4.617 -11.691 1.00 91.75 95 GLU A N 1
ATOM 730 C CA . GLU A 1 95 ? 5.726 -4.576 -13.134 1.00 91.75 95 GLU A CA 1
ATOM 731 C C . GLU A 1 95 ? 6.419 -3.374 -13.805 1.00 91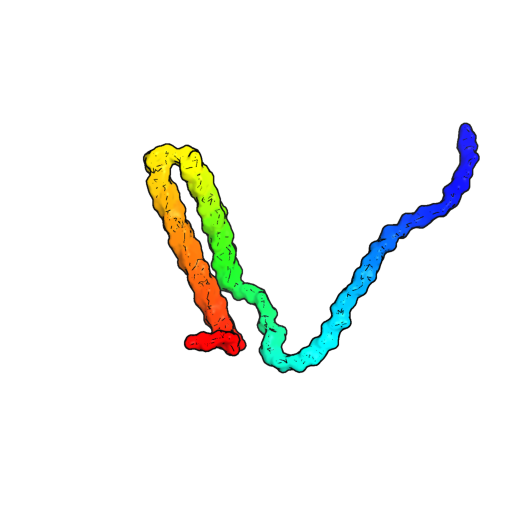.75 95 GLU A C 1
ATOM 733 O O . GLU A 1 95 ? 7.092 -3.542 -14.821 1.00 91.75 95 GLU A O 1
ATOM 738 N N . ALA A 1 96 ? 6.342 -2.170 -13.224 1.00 87.56 96 ALA A N 1
ATOM 739 C CA . ALA A 1 96 ? 7.033 -0.980 -13.731 1.00 87.56 96 ALA A CA 1
ATOM 740 C C . ALA A 1 96 ? 8.565 -1.136 -13.720 1.00 87.56 96 ALA A C 1
ATOM 742 O O . ALA A 1 96 ? 9.232 -0.802 -14.705 1.00 87.56 96 ALA A O 1
ATOM 743 N N . ARG A 1 97 ? 9.125 -1.702 -12.639 1.00 89.12 97 ARG A N 1
ATOM 744 C CA . ARG A 1 97 ? 10.547 -2.063 -12.560 1.00 89.12 97 ARG A CA 1
ATOM 745 C C . ARG A 1 97 ? 10.902 -3.086 -13.640 1.00 89.12 97 ARG A C 1
ATOM 747 O O . ARG A 1 97 ? 11.885 -2.882 -14.343 1.00 89.12 97 ARG A O 1
ATOM 754 N N . HIS A 1 98 ? 10.130 -4.160 -13.781 1.00 89.00 98 HIS A N 1
ATOM 755 C CA . HIS A 1 98 ? 10.406 -5.226 -14.742 1.00 89.00 98 HIS A CA 1
ATOM 756 C C . HIS A 1 98 ? 10.396 -4.700 -16.185 1.00 89.00 98 HIS A C 1
ATOM 758 O O . HIS A 1 98 ? 11.390 -4.865 -16.889 1.00 89.00 98 HIS A O 1
ATOM 764 N N . ARG A 1 99 ? 9.370 -3.929 -16.590 1.00 89.12 99 ARG A N 1
ATOM 765 C CA . ARG A 1 99 ? 9.330 -3.245 -17.904 1.00 89.12 99 ARG A CA 1
ATOM 766 C C . ARG A 1 99 ? 10.611 -2.455 -18.180 1.00 89.12 99 ARG A C 1
ATOM 768 O O . ARG A 1 99 ? 11.168 -2.527 -19.272 1.00 89.12 99 ARG A O 1
ATOM 775 N N . ARG A 1 100 ? 11.105 -1.720 -17.182 1.00 85.94 100 ARG A N 1
ATOM 776 C CA . ARG A 1 100 ? 12.372 -0.987 -17.273 1.00 85.94 100 ARG A CA 1
ATOM 777 C C . ARG A 1 100 ? 13.582 -1.919 -17.393 1.00 85.94 100 ARG A C 1
ATOM 779 O O . ARG A 1 100 ? 14.465 -1.631 -18.190 1.00 85.94 100 ARG A O 1
ATOM 786 N N . MET A 1 101 ? 13.655 -3.002 -16.624 1.00 87.62 101 MET A N 1
ATOM 787 C CA . MET A 1 101 ? 14.774 -3.950 -16.694 1.00 87.62 101 MET A CA 1
ATOM 788 C C . MET A 1 101 ? 14.837 -4.663 -18.051 1.00 87.62 101 MET A C 1
ATOM 790 O O . MET A 1 101 ? 15.931 -4.830 -18.586 1.00 87.62 101 MET A O 1
ATOM 794 N N . VAL A 1 102 ? 13.686 -4.985 -18.649 1.00 88.75 102 VAL A N 1
ATOM 795 C CA . VAL A 1 102 ? 13.578 -5.500 -20.024 1.00 88.75 102 VAL A CA 1
ATOM 796 C C . VAL A 1 102 ? 14.064 -4.464 -21.043 1.00 88.75 102 VAL A C 1
ATOM 798 O O . VAL A 1 102 ? 14.922 -4.772 -21.866 1.00 88.75 102 VAL A O 1
ATOM 801 N N . LEU A 1 103 ? 13.609 -3.207 -20.946 1.00 85.94 103 LEU A N 1
ATOM 802 C CA . LEU A 1 103 ? 14.069 -2.112 -21.820 1.00 85.94 103 LEU A CA 1
ATOM 803 C C . LEU A 1 103 ? 15.580 -1.832 -21.719 1.00 85.94 103 LEU A C 1
ATOM 805 O O . LEU A 1 103 ? 16.178 -1.355 -22.680 1.00 85.94 103 LEU A O 1
ATOM 809 N N . LEU A 1 104 ? 16.198 -2.121 -20.571 1.00 86.62 104 LEU A N 1
ATOM 810 C CA . LEU A 1 104 ? 17.644 -1.999 -20.349 1.00 86.62 104 LEU A CA 1
ATOM 811 C C . LEU A 1 104 ? 18.433 -3.271 -20.720 1.00 86.62 104 LEU A C 1
ATOM 813 O O . LEU A 1 104 ? 19.653 -3.294 -20.562 1.00 86.62 104 LEU A O 1
ATOM 817 N N . GLY A 1 105 ? 17.767 -4.328 -21.200 1.00 87.94 105 GLY A N 1
ATOM 818 C CA . GLY A 1 105 ? 18.401 -5.604 -21.548 1.00 87.94 105 GLY A CA 1
ATOM 819 C C . GLY A 1 105 ? 18.940 -6.385 -20.342 1.00 87.94 105 GLY A C 1
ATOM 820 O O . GLY A 1 105 ? 19.880 -7.164 -20.485 1.00 87.94 105 GLY A O 1
ATOM 821 N N . HIS A 1 106 ? 18.393 -6.153 -19.146 1.00 85.81 106 HIS A N 1
ATOM 822 C CA . HIS A 1 106 ? 18.802 -6.813 -17.901 1.00 85.81 106 HIS A CA 1
ATOM 823 C C . HIS A 1 106 ? 17.912 -8.003 -17.506 1.00 85.81 106 HIS A C 1
ATOM 825 O O . HIS A 1 106 ? 18.356 -8.861 -16.748 1.00 85.81 106 HIS A O 1
ATOM 831 N N . GLU A 1 107 ? 16.671 -8.055 -17.991 1.00 85.94 107 GLU A N 1
ATOM 832 C CA . GLU A 1 107 ? 15.700 -9.131 -17.740 1.00 85.94 107 GLU A CA 1
ATOM 833 C C . GLU A 1 107 ? 15.033 -9.536 -19.080 1.00 85.94 107 GLU A C 1
ATOM 835 O O . GLU A 1 107 ? 14.953 -8.698 -19.983 1.00 85.94 107 GLU A O 1
ATOM 840 N N . PRO A 1 108 ? 14.602 -10.802 -19.263 1.00 80.62 108 PRO A N 1
ATOM 841 C CA . PRO A 1 108 ? 13.894 -11.242 -20.471 1.00 80.62 108 PRO A CA 1
ATOM 842 C C . PRO A 1 108 ? 12.448 -10.701 -20.523 1.00 80.62 108 PRO A C 1
ATOM 844 O O . PRO A 1 108 ? 11.880 -10.456 -19.457 1.00 80.62 108 PRO A O 1
ATOM 847 N N . PRO A 1 109 ? 11.867 -10.519 -21.728 1.00 81.19 109 PRO A N 1
ATOM 848 C CA . PRO A 1 109 ? 10.485 -10.063 -21.929 1.00 81.19 109 PRO A CA 1
ATOM 849 C C . PRO A 1 109 ? 9.423 -11.144 -21.663 1.00 81.19 109 PRO A C 1
ATOM 851 O O . PRO A 1 109 ? 9.767 -12.348 -21.734 1.00 81.19 109 PRO A O 1
#

pLDDT: mean 75.49, std 20.13, range [38.53, 94.94]

Sequence (109 aa):
MRSDATLEQSGEPMLPKKPLPTLATVARPSACQTVRGGLTDEEVAIAQRLRALRQEERALRQALATADALQRGELEAQLAELRARGRHLTRQREEARHRRMVLLGHEPP

Radius of gyration: 28.51 Å; Cα contacts (8 Å, |Δi|>4): 36; chains: 1; bounding box: 70×58×62 Å

Mean predicted aligned error: 15.76 Å

Foldseek 3Di:
DDDDDDDDDDDDPPDPPPDDPPPPPPDPDPVPPPPPPDQDPLLVVLVVVLVVLVVVLVVLVVCCVVDDPVCNVVSVVVNVVSVVVNVVSVVVNVVSVQVVCCVVVNDPD

Solvent-accessible surface area (backbone atoms only — not comparable to full-atom values): 7013 Å² total; per-residue (Å²): 131,90,86,84,85,86,79,88,82,82,92,72,88,78,72,80,80,73,76,76,87,82,74,84,71,86,69,75,86,61,92,73,77,81,69,73,89,68,76,51,73,66,47,48,54,45,52,51,52,54,49,50,51,55,51,51,49,50,52,49,56,51,49,57,73,73,45,54,82,82,53,34,61,57,51,53,49,53,50,52,47,52,53,50,55,47,52,51,47,51,50,52,40,52,51,54,50,48,58,49,33,32,76,68,72,75,43,83,130

Secondary structure (DSSP, 8-state):
-----------------PPP----------TTSSS--PPPHHHHHHHHHHHHHHHHHHHHHHHHHS--HHHHHHHHHHHHHHHHHHHHHHHHHHHHHHHHHHHTTSS--